Protein AF-A0A327XFD3-F1 (afdb_monomer)

Structure (mmCIF, N/CA/C/O backbone):
data_AF-A0A327XFD3-F1
#
_entry.id   AF-A0A327XFD3-F1
#
loop_
_atom_site.group_PDB
_atom_site.id
_atom_site.type_symbol
_atom_site.label_atom_id
_atom_site.label_alt_id
_atom_site.label_comp_id
_atom_site.label_asym_id
_atom_site.label_entity_id
_atom_site.label_seq_id
_atom_site.pdbx_PDB_ins_code
_atom_site.Cartn_x
_atom_site.Cartn_y
_atom_site.Cartn_z
_atom_site.occupancy
_atom_site.B_iso_or_equiv
_atom_site.auth_seq_id
_atom_site.auth_comp_id
_atom_site.auth_asym_id
_atom_site.auth_atom_id
_atom_site.pdbx_PDB_model_num
ATOM 1 N N . MET A 1 1 ? -17.267 6.103 41.270 1.00 58.00 1 MET A N 1
ATOM 2 C CA . MET A 1 1 ? -17.844 6.085 39.911 1.00 58.00 1 MET A CA 1
ATOM 3 C C . MET A 1 1 ? -17.165 5.000 39.094 1.00 58.00 1 MET A C 1
ATOM 5 O O . MET A 1 1 ? -15.950 5.070 38.900 1.00 58.00 1 MET A O 1
ATOM 9 N N . ASN A 1 2 ? -17.915 3.975 38.693 1.00 80.81 2 ASN A N 1
ATOM 10 C CA . ASN A 1 2 ? -17.387 2.849 37.923 1.00 80.81 2 ASN A CA 1
ATOM 11 C C . ASN A 1 2 ? -17.129 3.255 36.451 1.00 80.81 2 ASN A C 1
ATOM 13 O O . ASN A 1 2 ? -17.547 4.322 35.995 1.00 80.81 2 ASN A O 1
ATOM 17 N N . ARG A 1 3 ? -16.395 2.426 35.699 1.00 74.75 3 ARG A N 1
ATOM 18 C CA . ARG A 1 3 ? -16.046 2.702 34.291 1.00 74.75 3 ARG A CA 1
ATOM 19 C C . ARG A 1 3 ? -17.286 2.897 33.408 1.00 74.75 3 ARG A C 1
ATOM 21 O O . ARG A 1 3 ? -17.278 3.754 32.532 1.00 74.75 3 ARG A O 1
ATOM 28 N N . THR A 1 4 ? -18.336 2.134 33.661 1.00 76.38 4 THR A N 1
ATOM 29 C CA . THR A 1 4 ? -19.602 2.145 32.922 1.00 76.38 4 THR A CA 1
ATOM 30 C C . THR A 1 4 ? -20.400 3.430 33.167 1.00 76.38 4 THR A C 1
ATOM 32 O O . THR A 1 4 ? -20.956 3.998 32.236 1.00 76.38 4 THR A O 1
ATOM 35 N N . GLU A 1 5 ? -20.392 3.951 34.393 1.00 73.38 5 GLU A N 1
ATOM 36 C CA . GLU A 1 5 ? -21.004 5.236 34.759 1.00 73.38 5 GLU A CA 1
ATOM 37 C C . GLU A 1 5 ? -20.264 6.409 34.113 1.00 73.38 5 GLU A C 1
ATOM 39 O O . GLU A 1 5 ? -20.895 7.320 33.587 1.00 73.38 5 GLU A O 1
ATOM 44 N N . LYS A 1 6 ? -18.924 6.362 34.077 1.00 77.69 6 LYS A N 1
ATOM 45 C CA . LYS A 1 6 ? -18.110 7.351 33.347 1.00 77.69 6 LYS A CA 1
ATOM 46 C C . LYS A 1 6 ? -18.434 7.367 31.856 1.00 77.69 6 LYS A C 1
ATOM 48 O O . LYS A 1 6 ? -18.481 8.442 31.270 1.00 77.69 6 LYS A O 1
ATOM 53 N N . LEU A 1 7 ? -18.650 6.195 31.259 1.00 75.31 7 LEU A N 1
ATOM 54 C CA . LEU A 1 7 ? -19.003 6.069 29.845 1.00 75.31 7 LEU A CA 1
ATOM 55 C C . LEU A 1 7 ? -20.407 6.605 29.559 1.00 75.31 7 LEU A C 1
ATOM 57 O O . LEU A 1 7 ? -20.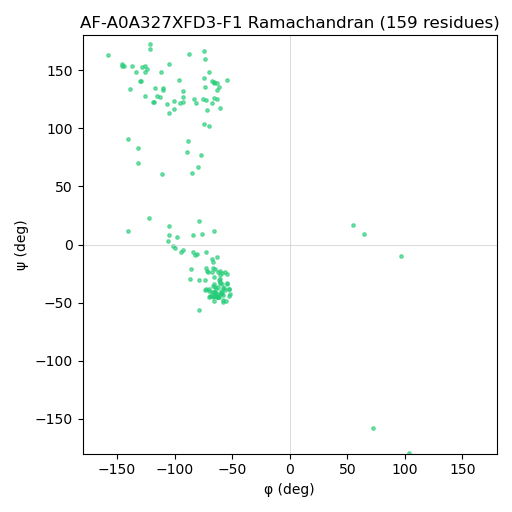535 7.410 28.647 1.00 75.31 7 LEU A O 1
ATOM 61 N N . LYS A 1 8 ? -21.404 6.278 30.390 1.00 75.31 8 LYS A N 1
ATOM 62 C CA . LYS A 1 8 ? -22.764 6.830 30.265 1.00 75.31 8 LYS A CA 1
ATOM 63 C C . LYS A 1 8 ? -22.806 8.352 30.380 1.00 75.31 8 LYS A C 1
ATOM 65 O O . LYS A 1 8 ? -23.496 9.005 29.612 1.00 75.31 8 LYS A O 1
ATOM 70 N N . VAL A 1 9 ? -22.054 8.934 31.316 1.00 77.12 9 VAL A N 1
ATOM 71 C CA . VAL A 1 9 ? -21.969 10.399 31.447 1.00 77.12 9 VAL A CA 1
ATOM 72 C C . VAL A 1 9 ? -21.340 11.023 30.198 1.00 77.12 9 VAL A C 1
ATOM 74 O O . VAL A 1 9 ? -21.784 12.075 29.754 1.00 77.12 9 VAL A O 1
ATOM 77 N N . LEU A 1 10 ? -20.338 10.371 29.604 1.00 70.75 10 LEU A N 1
ATOM 78 C CA . LEU A 1 10 ? -19.703 10.833 28.369 1.00 70.75 10 LEU A CA 1
ATOM 79 C C . LEU A 1 10 ? -20.625 10.701 27.148 1.00 70.75 10 LEU A C 1
ATOM 81 O O . LEU A 1 10 ? -20.642 11.597 26.313 1.00 70.75 10 LEU A O 1
ATOM 85 N N . GLU A 1 11 ? -21.383 9.608 27.056 1.00 72.00 11 GLU A N 1
ATOM 86 C CA . GLU A 1 11 ? -22.384 9.376 26.008 1.00 72.00 11 GLU A CA 1
ATOM 87 C C . GLU A 1 11 ? -23.504 10.419 26.087 1.00 72.00 11 GLU A C 1
ATOM 89 O O . GLU A 1 11 ? -23.801 11.051 25.079 1.00 72.00 11 GLU A O 1
ATOM 94 N N . ASN A 1 12 ? -24.016 10.706 27.288 1.00 70.81 12 ASN A N 1
ATOM 95 C CA . ASN A 1 12 ? -25.022 11.750 27.509 1.00 70.81 12 ASN A CA 1
ATOM 96 C C . ASN A 1 12 ? -24.485 13.167 27.221 1.00 70.81 12 ASN A C 1
ATOM 98 O O . ASN A 1 12 ? -25.218 14.025 26.744 1.00 70.81 12 ASN A O 1
ATOM 102 N N . LEU A 1 13 ? -23.201 13.442 27.492 1.00 70.88 13 LEU A N 1
ATOM 103 C CA . LEU A 1 13 ? -22.565 14.733 27.169 1.00 70.88 13 LEU A CA 1
ATOM 104 C C . LEU A 1 13 ? -22.326 14.931 25.663 1.00 70.88 13 LEU A C 1
ATOM 106 O O . LEU A 1 13 ? -22.160 16.062 25.206 1.00 70.88 13 LEU A O 1
ATOM 110 N N . LEU A 1 14 ? -22.257 13.839 24.904 1.00 66.75 14 LEU A N 1
ATOM 111 C CA . LEU A 1 14 ? -22.051 13.838 23.455 1.00 66.75 14 LEU A CA 1
ATOM 112 C C . LEU A 1 14 ? -23.354 13.608 22.677 1.00 66.75 14 LEU A C 1
ATOM 114 O O . LEU A 1 14 ? -23.343 13.637 21.445 1.00 66.75 14 LEU A O 1
ATOM 118 N N . GLU A 1 15 ? -24.468 13.419 23.379 1.00 61.59 15 GLU A N 1
ATOM 119 C CA . GLU A 1 15 ? -25.803 13.263 22.817 1.00 61.59 15 GLU A CA 1
ATOM 120 C C . GLU A 1 15 ? -26.175 14.540 22.033 1.00 61.59 15 GLU A C 1
ATOM 122 O O . GLU A 1 15 ? -26.167 15.648 22.566 1.00 61.59 15 GLU A O 1
ATOM 127 N N . GLY A 1 16 ? -26.398 14.405 20.719 1.00 66.44 16 GLY A N 1
ATOM 128 C CA . GLY A 1 16 ? -26.588 15.531 19.789 1.00 66.44 16 GLY A CA 1
ATOM 129 C C . GLY A 1 16 ? -25.335 15.971 19.011 1.00 66.44 16 GLY A C 1
ATOM 130 O O . GLY A 1 16 ? -25.464 16.707 18.037 1.00 66.44 16 GLY A O 1
ATOM 131 N N . ASN A 1 17 ? -24.139 15.474 19.358 1.00 72.06 17 ASN A N 1
ATOM 132 C CA . ASN A 1 17 ? -22.875 15.690 18.632 1.00 72.06 17 ASN A CA 1
ATOM 133 C C . ASN A 1 17 ? -22.382 14.389 17.966 1.00 72.06 17 ASN A C 1
ATOM 135 O O . ASN A 1 17 ? -21.293 13.884 18.256 1.00 72.06 17 ASN A O 1
ATOM 139 N N . ASN A 1 18 ? -23.195 13.848 17.054 1.00 75.12 18 ASN A N 1
ATOM 140 C CA . ASN A 1 18 ? -22.970 12.547 16.407 1.00 75.12 18 ASN A CA 1
ATOM 141 C C . ASN A 1 18 ? -21.597 12.411 15.721 1.00 75.12 18 ASN A C 1
ATOM 143 O O . ASN A 1 18 ? -21.021 11.325 15.735 1.00 75.12 18 ASN A O 1
ATOM 147 N N . GLU A 1 19 ? -21.044 13.491 15.162 1.00 77.19 19 GLU A N 1
ATOM 148 C CA . GLU A 1 19 ? -19.712 13.480 14.537 1.00 77.19 19 GLU A CA 1
ATOM 149 C C . GLU A 1 19 ? -18.601 13.223 15.561 1.00 77.19 19 GLU A C 1
ATOM 151 O O . GLU A 1 19 ? -17.805 12.305 15.381 1.00 77.19 19 GLU A O 1
ATOM 156 N N . LYS A 1 20 ? -18.607 13.937 16.693 1.00 78.94 20 LYS A N 1
ATOM 157 C CA . LYS A 1 20 ? -17.613 13.754 17.767 1.00 78.94 20 LYS A CA 1
ATOM 158 C C . LYS A 1 20 ? -17.710 12.378 18.413 1.00 78.94 20 LYS A C 1
ATOM 160 O O . LYS A 1 20 ? -16.695 11.788 18.781 1.00 78.94 20 LYS A O 1
ATOM 165 N N . LEU A 1 21 ? -18.929 11.856 18.556 1.00 79.38 21 LEU A N 1
ATOM 166 C CA . LEU A 1 21 ? -19.136 10.501 19.060 1.00 79.38 21 LEU A CA 1
ATOM 167 C C . LEU A 1 21 ? -18.556 9.472 18.075 1.00 79.38 21 LEU A C 1
ATOM 169 O O . LEU A 1 21 ? -17.832 8.566 18.488 1.00 79.38 21 LEU A O 1
ATOM 173 N N . ARG A 1 22 ? -18.800 9.650 16.769 1.00 79.88 22 ARG A N 1
ATOM 174 C CA . ARG A 1 22 ? -18.255 8.796 15.704 1.00 79.88 22 ARG A CA 1
ATOM 175 C C . ARG A 1 22 ? -16.728 8.847 15.643 1.00 79.88 22 ARG A C 1
ATOM 177 O O . ARG A 1 22 ? -16.107 7.790 15.573 1.00 79.88 22 ARG A O 1
ATOM 184 N N . GLU A 1 23 ? -16.127 10.031 15.723 1.00 82.94 23 GLU A N 1
ATOM 185 C CA . GLU A 1 23 ? -14.669 10.207 15.798 1.00 82.94 23 GLU A CA 1
ATOM 186 C C . GLU A 1 23 ? -14.084 9.470 17.004 1.00 82.94 23 GLU A C 1
ATOM 188 O O . GLU A 1 23 ? -13.140 8.695 16.876 1.00 82.94 23 GLU A O 1
ATOM 193 N N . LEU A 1 24 ? -14.689 9.633 18.181 1.00 83.50 24 LEU A N 1
ATOM 194 C CA . LEU A 1 24 ? -14.218 8.994 19.404 1.00 83.50 24 LEU A CA 1
ATOM 195 C C . LEU A 1 24 ? -14.360 7.462 19.362 1.00 83.50 24 LEU A C 1
ATOM 197 O O . LEU A 1 24 ? -13.497 6.748 19.881 1.00 83.50 24 LEU A O 1
ATOM 201 N N . HIS A 1 25 ? -15.420 6.942 18.738 1.00 84.38 25 HIS A N 1
ATOM 202 C CA . HIS A 1 25 ? -15.562 5.509 18.471 1.00 84.38 25 HIS A CA 1
ATOM 203 C C . HIS A 1 25 ? -14.508 5.001 17.482 1.00 84.38 25 HIS A C 1
ATOM 205 O O . HIS A 1 25 ? -13.891 3.970 17.753 1.00 84.38 25 HIS A O 1
ATOM 211 N N . CYS A 1 26 ? -14.260 5.740 16.399 1.00 85.06 26 CYS A N 1
ATOM 212 C CA . CYS A 1 26 ? -13.228 5.434 15.412 1.00 85.06 26 CYS A CA 1
ATOM 213 C C . CYS A 1 26 ? -11.839 5.359 16.069 1.00 85.06 26 CYS A C 1
ATOM 215 O O . CYS A 1 26 ? -11.151 4.347 15.967 1.00 85.06 26 CYS A O 1
ATOM 217 N N . GLU A 1 27 ? -11.473 6.359 16.872 1.00 86.50 27 GLU A N 1
ATOM 218 C CA . GLU A 1 27 ? -10.198 6.395 17.598 1.00 86.50 27 GLU A CA 1
ATOM 219 C C . GLU A 1 27 ? -10.048 5.251 18.609 1.00 86.50 27 GLU A C 1
ATOM 221 O O . GLU A 1 27 ? -8.963 4.695 18.795 1.00 86.50 27 GLU A O 1
ATOM 226 N N . ARG A 1 28 ? -11.140 4.853 19.273 1.00 85.88 28 ARG A N 1
ATOM 227 C CA . ARG A 1 28 ? -11.130 3.673 20.151 1.00 85.88 28 ARG A CA 1
ATOM 228 C C . ARG A 1 28 ? -10.911 2.384 19.366 1.00 85.88 28 ARG A C 1
ATOM 230 O O . ARG A 1 28 ? -10.177 1.524 19.846 1.00 85.88 28 ARG A O 1
ATOM 237 N N . GLN A 1 29 ? -11.530 2.251 18.196 1.00 85.75 29 GLN A N 1
ATOM 238 C CA . GLN A 1 29 ? -11.352 1.090 17.326 1.00 85.75 29 GLN A CA 1
ATOM 239 C C . GLN A 1 29 ? -9.926 1.027 16.776 1.00 85.75 29 GLN A C 1
ATOM 241 O O . GLN A 1 29 ? -9.299 -0.021 16.903 1.00 85.75 29 GLN A O 1
ATOM 246 N N . LYS A 1 30 ? -9.367 2.148 16.298 1.00 89.81 30 LYS A N 1
ATOM 247 C CA . LYS A 1 30 ? -7.962 2.250 15.868 1.00 89.81 30 LYS A CA 1
ATOM 248 C C . LYS A 1 30 ? -6.990 1.771 16.948 1.00 89.81 30 LYS A C 1
ATOM 250 O O . LYS A 1 30 ? -6.101 0.980 16.662 1.00 89.81 30 LYS A O 1
ATOM 255 N N . LYS A 1 31 ? -7.197 2.167 18.211 1.00 87.62 31 LYS A N 1
ATOM 256 C CA . LYS A 1 31 ? -6.365 1.728 19.353 1.00 87.62 31 LYS A CA 1
ATOM 257 C C . LYS A 1 31 ? -6.442 0.231 19.658 1.00 87.62 31 LYS A C 1
ATOM 259 O O . LYS A 1 31 ? -5.559 -0.282 20.339 1.00 87.62 31 LYS A O 1
ATOM 264 N N . ALA A 1 32 ? -7.499 -0.445 19.219 1.00 89.38 32 ALA A N 1
ATOM 265 C CA . ALA A 1 32 ? -7.677 -1.881 19.398 1.00 89.38 32 ALA A CA 1
ATOM 266 C C . ALA A 1 32 ? -7.177 -2.700 18.195 1.00 89.38 32 ALA A C 1
ATOM 268 O O . ALA A 1 32 ? -7.175 -3.929 18.273 1.00 89.38 32 ALA A O 1
ATOM 269 N N . MET A 1 33 ? -6.770 -2.048 17.097 1.00 92.50 33 MET A N 1
ATOM 270 C CA . MET A 1 33 ? -6.268 -2.737 15.909 1.00 92.50 33 MET A CA 1
ATOM 271 C C . MET A 1 33 ? -4.926 -3.422 16.194 1.00 92.50 33 MET A C 1
ATOM 273 O O . MET A 1 33 ? -4.074 -2.852 16.882 1.00 92.50 33 MET A O 1
ATOM 277 N N . PRO A 1 34 ? -4.699 -4.630 15.652 1.00 93.94 34 PRO A N 1
ATOM 278 C CA . PRO A 1 34 ? -3.432 -5.337 15.814 1.00 93.94 34 PRO A CA 1
ATOM 279 C C . PRO A 1 34 ? -2.259 -4.657 15.093 1.00 93.94 34 PRO A C 1
ATOM 281 O O . PRO A 1 34 ? -1.114 -4.871 15.491 1.00 93.94 34 PRO A O 1
ATOM 284 N N . TYR A 1 35 ? -2.522 -3.850 14.058 1.00 95.38 35 TYR A N 1
ATOM 285 C CA . TYR A 1 35 ? -1.498 -3.172 13.258 1.00 95.38 35 TYR A CA 1
ATOM 286 C C . TYR A 1 35 ? -1.752 -1.663 13.196 1.00 95.38 35 TYR A C 1
ATOM 288 O O . TYR A 1 35 ? -2.898 -1.213 13.192 1.00 95.38 35 TYR A O 1
ATOM 296 N N . LEU A 1 36 ? -0.684 -0.872 13.109 1.00 94.38 36 LEU A N 1
ATOM 297 C CA . LEU A 1 36 ? -0.781 0.554 12.799 1.00 94.38 36 LEU A CA 1
ATOM 298 C C . LEU A 1 36 ? -0.983 0.757 11.301 1.00 94.38 36 LEU A C 1
ATOM 300 O O . LEU A 1 36 ? -1.967 1.362 10.894 1.00 94.38 36 LEU A O 1
ATOM 304 N N . GLU A 1 37 ? -0.058 0.221 10.506 1.00 94.62 37 GLU A N 1
ATOM 305 C CA . GLU A 1 37 ? 0.073 0.490 9.074 1.00 94.62 37 GLU A CA 1
ATOM 306 C C . GLU A 1 37 ? 0.561 -0.770 8.356 1.00 94.62 37 GLU A C 1
ATOM 308 O O . GLU A 1 37 ? 1.261 -1.607 8.944 1.00 94.62 37 GLU A O 1
ATOM 313 N N . VAL A 1 38 ? 0.221 -0.890 7.073 1.00 96.25 38 VAL A N 1
ATOM 314 C CA . VAL A 1 38 ? 0.675 -1.986 6.216 1.00 96.25 38 VAL A CA 1
ATOM 315 C C . VAL A 1 38 ? 1.039 -1.446 4.835 1.00 96.25 38 VAL A C 1
ATOM 317 O O . VAL A 1 38 ? 0.275 -0.681 4.250 1.00 96.25 38 VAL A O 1
ATOM 320 N N . TYR A 1 39 ? 2.189 -1.871 4.315 1.00 95.00 39 TYR A N 1
ATOM 321 C CA . TYR A 1 39 ? 2.737 -1.437 3.029 1.00 95.00 39 TYR A CA 1
ATOM 322 C C . TYR A 1 39 ? 3.113 -2.645 2.170 1.00 95.00 39 TYR A C 1
ATOM 324 O O . TYR A 1 39 ? 3.647 -3.631 2.682 1.00 95.00 39 TYR A O 1
ATOM 332 N N . GLY A 1 40 ? 2.861 -2.564 0.864 1.00 95.88 40 GLY A N 1
ATOM 333 C CA . GLY A 1 40 ? 3.337 -3.547 -0.109 1.00 95.88 40 GLY A CA 1
ATOM 334 C C . GLY A 1 40 ? 4.631 -3.093 -0.773 1.00 95.88 40 GLY A C 1
ATOM 335 O O . GLY A 1 40 ? 4.773 -1.919 -1.099 1.00 95.88 40 GLY A O 1
ATOM 336 N N . PHE A 1 41 ? 5.557 -4.016 -1.010 1.00 94.56 41 PHE A N 1
ATOM 337 C CA . PHE A 1 41 ? 6.777 -3.772 -1.777 1.00 94.56 41 PHE A CA 1
ATOM 338 C C . PHE A 1 41 ? 6.697 -4.502 -3.109 1.00 94.56 41 PHE A C 1
ATOM 340 O O . PHE A 1 41 ? 6.354 -5.683 -3.159 1.00 94.56 41 PHE A O 1
ATOM 347 N N . VAL A 1 42 ? 7.026 -3.790 -4.180 1.00 93.25 42 VAL A N 1
ATOM 348 C CA . VAL A 1 42 ? 7.034 -4.291 -5.550 1.00 93.25 42 VAL A CA 1
ATOM 349 C C . VAL A 1 42 ? 8.403 -4.028 -6.151 1.00 93.25 42 VAL A C 1
ATOM 351 O O . VAL A 1 42 ? 8.889 -2.896 -6.169 1.00 93.25 42 VAL A O 1
ATOM 354 N N . ASN A 1 43 ? 9.010 -5.064 -6.705 1.00 88.94 43 ASN A N 1
ATOM 355 C CA . ASN A 1 43 ? 10.228 -4.951 -7.465 1.00 88.94 43 ASN A CA 1
ATOM 356 C C . ASN A 1 43 ? 9.911 -4.293 -8.800 1.00 88.94 43 ASN A C 1
ATOM 358 O O . ASN A 1 43 ? 9.208 -4.846 -9.648 1.00 88.94 43 ASN A O 1
ATOM 362 N N . ILE A 1 44 ? 10.473 -3.108 -8.999 1.00 84.19 44 ILE A N 1
ATOM 363 C CA . ILE A 1 44 ? 10.327 -2.313 -10.216 1.00 84.19 44 ILE A CA 1
ATOM 364 C C . ILE A 1 44 ? 10.676 -3.121 -11.468 1.00 84.19 44 ILE A C 1
ATOM 366 O O . ILE A 1 44 ? 9.998 -3.002 -12.487 1.00 84.19 44 ILE A O 1
ATOM 370 N N . ARG A 1 45 ? 11.701 -3.978 -11.394 1.00 79.69 45 ARG A N 1
ATOM 371 C CA . ARG A 1 45 ? 12.179 -4.766 -12.539 1.00 79.69 45 ARG A CA 1
ATOM 372 C C . ARG A 1 45 ? 11.231 -5.900 -12.922 1.00 79.69 45 ARG A C 1
ATOM 374 O O . ARG A 1 45 ? 11.314 -6.401 -14.037 1.00 79.69 45 ARG A O 1
ATOM 381 N N . GLN A 1 46 ? 10.362 -6.317 -12.004 1.00 82.25 46 GLN A N 1
ATOM 382 C CA . GLN A 1 46 ? 9.428 -7.431 -12.180 1.00 82.25 46 GLN A CA 1
ATOM 383 C C . GLN A 1 46 ? 7.974 -6.983 -11.981 1.00 82.25 46 GLN A C 1
ATOM 385 O O . GLN A 1 46 ? 7.104 -7.796 -11.670 1.00 82.25 46 GLN A O 1
ATOM 390 N N . CYS A 1 47 ? 7.695 -5.684 -12.145 1.00 84.62 47 CYS A N 1
ATOM 391 C CA . CYS A 1 47 ? 6.375 -5.149 -11.850 1.00 84.62 47 CYS A CA 1
ATOM 392 C C . CYS A 1 47 ? 5.318 -5.722 -12.810 1.00 84.62 47 CYS A C 1
ATOM 394 O O . CYS A 1 47 ? 5.546 -5.876 -14.014 1.00 84.62 47 CYS A O 1
ATOM 396 N N . SER A 1 48 ? 4.141 -6.038 -12.267 1.00 91.06 48 SER A N 1
ATOM 397 C CA . SER A 1 48 ? 3.020 -6.509 -13.078 1.00 91.06 48 SER A CA 1
ATOM 398 C C . SER A 1 48 ? 2.570 -5.421 -14.064 1.00 91.06 48 SER A C 1
ATOM 400 O O . SER A 1 48 ? 2.409 -4.270 -13.646 1.00 91.06 48 SER A O 1
ATOM 402 N N . PRO A 1 49 ? 2.249 -5.767 -15.328 1.00 91.75 49 PRO A N 1
ATOM 403 C CA . PRO A 1 49 ? 1.692 -4.824 -16.298 1.00 91.75 49 PRO A CA 1
ATOM 404 C C . PRO A 1 49 ? 0.431 -4.103 -15.808 1.00 91.75 49 PRO A C 1
ATOM 406 O O . PRO A 1 49 ? 0.150 -2.990 -16.244 1.00 91.75 49 PRO A O 1
ATOM 409 N N . LEU A 1 50 ? -0.314 -4.713 -14.879 1.00 93.25 50 LEU A N 1
ATOM 410 C CA . LEU A 1 50 ? -1.500 -4.106 -14.275 1.00 93.25 50 LEU A CA 1
ATOM 411 C C . LEU A 1 50 ? -1.169 -2.815 -13.514 1.00 93.25 50 LEU A C 1
ATOM 413 O O . LEU A 1 50 ? -1.993 -1.910 -13.476 1.00 93.25 50 LEU A O 1
ATOM 417 N N . LEU A 1 51 ? 0.034 -2.698 -12.945 1.00 93.81 51 LEU A N 1
ATOM 418 C CA . LEU A 1 51 ? 0.436 -1.536 -12.152 1.00 93.81 51 LEU A CA 1
ATOM 419 C C . LEU A 1 51 ? 0.970 -0.368 -12.996 1.00 93.81 51 LEU A C 1
ATOM 421 O O . LEU A 1 51 ? 1.206 0.705 -12.451 1.00 93.81 51 LEU A O 1
ATOM 425 N N . LEU A 1 52 ? 1.150 -0.533 -14.311 1.00 92.38 52 LEU A N 1
ATOM 426 C CA . LEU A 1 52 ? 1.797 0.473 -15.169 1.00 92.38 52 LEU A CA 1
ATOM 427 C C . LEU A 1 52 ? 1.071 1.824 -15.207 1.00 92.38 52 LEU A C 1
ATOM 429 O O . LEU A 1 52 ? 1.708 2.859 -15.424 1.00 92.38 52 LEU A O 1
ATOM 433 N N . ASP A 1 53 ? -0.238 1.812 -14.970 1.00 92.44 53 ASP A N 1
ATOM 434 C CA . ASP A 1 53 ? -1.094 2.999 -15.027 1.00 92.44 53 ASP A CA 1
ATOM 435 C C . ASP A 1 53 ? -1.380 3.579 -13.637 1.00 92.44 53 ASP A C 1
ATOM 437 O O . ASP A 1 53 ? -2.008 4.632 -13.527 1.00 92.44 53 ASP A O 1
ATOM 441 N N . VAL A 1 54 ? -0.883 2.930 -12.577 1.00 93.00 54 VAL A N 1
ATOM 442 C CA . VAL A 1 54 ? -0.950 3.461 -11.215 1.00 93.00 54 VAL A CA 1
ATOM 443 C C . VAL A 1 54 ? -0.137 4.748 -11.152 1.00 93.00 54 VAL A C 1
ATOM 445 O O . VAL A 1 54 ? 0.994 4.820 -11.643 1.00 93.00 54 VAL A O 1
ATOM 448 N N . LEU A 1 55 ? -0.730 5.780 -10.555 1.00 92.12 55 LEU A N 1
ATOM 449 C CA . LEU A 1 55 ? -0.044 7.037 -10.310 1.00 92.12 55 LEU A CA 1
ATOM 450 C C . LEU A 1 55 ? 0.969 6.844 -9.187 1.00 92.12 55 LEU A C 1
ATOM 452 O O . LEU A 1 55 ? 0.629 6.430 -8.080 1.00 92.12 55 LEU A O 1
ATOM 456 N N . VAL A 1 56 ? 2.218 7.177 -9.486 1.00 91.94 56 VAL A N 1
ATOM 457 C CA . VAL A 1 56 ? 3.330 7.089 -8.551 1.00 91.94 56 VAL A CA 1
ATOM 458 C C . VAL A 1 56 ? 4.019 8.435 -8.423 1.00 91.94 56 VAL A C 1
ATOM 460 O O . VAL A 1 56 ? 4.050 9.249 -9.351 1.00 91.94 56 VAL A O 1
ATOM 463 N N . MET A 1 57 ? 4.600 8.656 -7.255 1.00 89.94 57 MET A N 1
ATOM 464 C CA . MET A 1 57 ? 5.502 9.757 -6.986 1.00 89.94 57 MET A CA 1
ATOM 465 C C . MET A 1 57 ? 6.931 9.201 -6.937 1.00 89.94 57 MET A C 1
ATOM 467 O O . MET A 1 57 ? 7.247 8.436 -6.021 1.00 89.94 57 MET A O 1
ATOM 471 N N . PRO A 1 58 ? 7.804 9.557 -7.897 1.00 86.75 58 PRO A N 1
ATOM 472 C CA . PRO A 1 58 ? 9.211 9.174 -7.846 1.00 86.75 58 PRO A CA 1
ATOM 473 C C . PRO A 1 58 ? 9.868 9.762 -6.595 1.00 86.75 58 PRO A C 1
ATOM 475 O O . PRO A 1 58 ? 9.698 10.950 -6.309 1.00 86.75 58 PRO A O 1
ATOM 478 N N . THR A 1 59 ? 10.666 8.977 -5.875 1.00 79.94 59 THR A N 1
ATOM 479 C CA . THR A 1 59 ? 11.298 9.424 -4.621 1.00 79.94 59 THR A CA 1
ATOM 480 C C . THR A 1 59 ? 12.213 10.632 -4.836 1.00 79.94 59 THR A C 1
ATOM 482 O O . THR A 1 59 ? 12.248 11.538 -4.005 1.00 79.94 59 THR A O 1
ATOM 485 N N . ALA A 1 60 ? 12.870 10.726 -5.998 1.00 72.06 60 ALA A N 1
ATOM 486 C CA . ALA A 1 60 ? 13.641 11.908 -6.393 1.00 72.06 60 ALA A CA 1
ATOM 487 C C . ALA A 1 60 ? 12.799 13.203 -6.377 1.00 72.06 60 ALA A C 1
ATOM 489 O O . ALA A 1 60 ? 13.256 14.237 -5.903 1.00 72.06 60 ALA A O 1
ATOM 490 N N . SER A 1 61 ? 11.529 13.147 -6.801 1.00 65.44 61 SER A N 1
ATOM 491 C CA . SER A 1 61 ? 10.623 14.309 -6.782 1.00 65.44 61 SER A CA 1
ATOM 492 C C . SER A 1 61 ? 10.196 14.725 -5.367 1.00 65.44 61 SER A C 1
ATOM 494 O O . SER A 1 61 ? 9.856 15.889 -5.148 1.00 65.44 61 SER A O 1
ATOM 496 N N . ILE A 1 62 ? 10.243 13.803 -4.399 1.00 63.66 62 ILE A N 1
ATOM 497 C CA . ILE A 1 62 ? 10.021 14.095 -2.972 1.00 63.66 62 ILE A CA 1
ATOM 498 C C . ILE A 1 62 ? 11.199 14.906 -2.417 1.00 63.66 62 ILE A C 1
ATOM 500 O O . ILE A 1 62 ? 10.998 15.906 -1.718 1.00 63.66 62 ILE A O 1
ATOM 504 N N . ILE A 1 63 ? 12.419 14.480 -2.762 1.00 63.41 63 ILE A N 1
ATOM 505 C CA . ILE A 1 63 ? 13.680 15.075 -2.305 1.00 63.41 63 ILE A CA 1
ATOM 506 C C . ILE A 1 63 ? 13.861 16.476 -2.901 1.00 63.41 63 ILE A C 1
ATOM 508 O O . ILE A 1 63 ? 14.131 17.417 -2.159 1.00 63.41 63 ILE A O 1
ATOM 512 N N . ASP A 1 64 ? 13.583 16.648 -4.196 1.00 60.88 64 ASP A N 1
ATOM 513 C CA . ASP A 1 64 ? 13.751 17.922 -4.916 1.00 60.88 64 ASP A CA 1
ATOM 514 C C . ASP A 1 64 ? 12.651 18.963 -4.624 1.00 60.88 64 ASP A C 1
ATOM 516 O O . ASP A 1 64 ? 12.551 19.990 -5.295 1.00 60.88 64 ASP A O 1
ATOM 520 N N . HIS A 1 65 ? 11.777 18.706 -3.644 1.00 55.62 65 HIS A N 1
ATOM 521 C CA . HIS A 1 65 ? 10.642 19.565 -3.275 1.00 55.62 65 HIS A CA 1
ATOM 522 C C . HIS A 1 65 ? 9.676 19.905 -4.425 1.00 55.62 65 HIS A C 1
ATOM 524 O O . HIS A 1 65 ? 8.809 20.773 -4.279 1.00 55.62 65 HIS A O 1
ATOM 530 N N . ASN A 1 66 ? 9.722 19.156 -5.528 1.00 63.72 66 ASN A N 1
ATOM 531 C CA . ASN A 1 66 ? 8.787 19.275 -6.640 1.00 63.72 66 ASN A CA 1
ATOM 532 C C . ASN A 1 66 ? 7.523 18.441 -6.337 1.00 63.72 66 ASN A C 1
ATOM 534 O O . ASN A 1 66 ? 7.194 17.453 -6.993 1.00 63.72 66 ASN A O 1
ATOM 538 N N . ARG A 1 67 ? 6.846 18.833 -5.248 1.00 53.50 67 ARG A N 1
ATOM 539 C CA . ARG A 1 67 ? 5.925 18.039 -4.404 1.00 53.50 67 ARG A CA 1
ATOM 540 C C . ARG A 1 67 ? 4.616 17.549 -5.048 1.00 53.50 67 ARG A C 1
ATOM 542 O O . ARG A 1 67 ? 3.717 17.138 -4.321 1.00 53.50 67 ARG A O 1
ATOM 549 N N . LYS A 1 68 ? 4.435 17.633 -6.367 1.00 59.78 68 LYS A N 1
ATOM 550 C CA . LYS A 1 68 ? 3.126 17.359 -7.001 1.00 59.78 68 LYS A CA 1
ATOM 551 C C . LYS A 1 68 ? 3.181 16.595 -8.320 1.00 59.78 68 LYS A C 1
ATOM 553 O O . LYS A 1 68 ? 2.170 16.516 -9.011 1.00 59.78 68 LYS A O 1
ATOM 558 N N . VAL A 1 69 ? 4.328 16.031 -8.685 1.00 72.69 69 VAL A N 1
ATOM 559 C CA . VAL A 1 69 ? 4.444 15.292 -9.947 1.00 72.69 69 VAL A CA 1
ATOM 560 C C . VAL A 1 69 ? 4.083 13.829 -9.707 1.00 72.69 69 VAL A C 1
ATOM 562 O O . VAL A 1 69 ? 4.951 12.974 -9.562 1.00 72.69 69 VAL A O 1
ATOM 565 N N . TYR A 1 70 ? 2.779 13.561 -9.646 1.00 85.56 70 TYR A N 1
ATOM 566 C CA . TYR A 1 70 ? 2.265 12.211 -9.844 1.00 85.56 70 TYR A CA 1
ATOM 567 C C . TYR A 1 70 ? 2.328 11.899 -11.332 1.00 85.56 70 TYR A C 1
ATOM 569 O O . TYR A 1 70 ? 1.805 12.653 -12.155 1.00 85.56 70 TYR A O 1
ATOM 577 N N . ILE A 1 71 ? 2.987 10.803 -11.675 1.00 89.75 71 ILE A N 1
ATOM 578 C CA . ILE A 1 71 ? 3.076 10.309 -13.047 1.00 89.75 71 ILE A CA 1
ATOM 579 C C . ILE A 1 71 ? 2.664 8.842 -13.076 1.00 89.75 71 ILE A C 1
ATOM 581 O O . ILE A 1 71 ? 2.836 8.149 -12.075 1.00 89.75 71 ILE A O 1
ATOM 585 N N . PRO A 1 72 ? 2.137 8.341 -14.201 1.00 92.62 72 PRO A N 1
ATOM 586 C CA . PRO A 1 72 ? 1.947 6.909 -14.379 1.00 92.62 72 PRO A CA 1
ATOM 587 C C . PRO A 1 72 ? 3.259 6.148 -14.152 1.00 92.62 72 PRO A C 1
ATOM 589 O O . PRO A 1 72 ? 4.323 6.606 -14.586 1.00 92.62 72 PRO A O 1
ATOM 592 N N . LEU A 1 73 ? 3.191 4.971 -13.524 1.00 91.75 73 LEU A N 1
ATOM 593 C CA . LEU A 1 73 ? 4.363 4.127 -13.277 1.00 91.75 73 LEU A CA 1
ATOM 594 C C . LEU A 1 73 ? 5.159 3.880 -14.562 1.00 91.75 73 LEU A C 1
ATOM 596 O O . LEU A 1 73 ? 6.375 4.035 -14.549 1.00 91.75 73 LEU A O 1
ATOM 600 N N . ARG A 1 74 ? 4.499 3.615 -15.696 1.00 92.38 74 ARG A N 1
ATOM 601 C CA . ARG A 1 74 ? 5.169 3.464 -17.004 1.00 92.38 74 ARG A CA 1
ATOM 602 C C . ARG A 1 74 ? 6.085 4.631 -17.371 1.00 92.38 74 ARG A C 1
ATOM 604 O O . ARG A 1 74 ? 7.158 4.415 -17.927 1.00 92.38 74 ARG A O 1
ATOM 611 N N . ASP A 1 75 ? 5.686 5.859 -17.058 1.00 90.25 75 ASP A N 1
ATOM 612 C CA . ASP A 1 75 ? 6.483 7.045 -17.364 1.00 90.25 75 ASP A CA 1
ATOM 613 C C . ASP A 1 75 ? 7.612 7.222 -16.348 1.00 90.25 75 ASP A C 1
ATOM 615 O O . ASP A 1 75 ? 8.689 7.698 -16.703 1.00 90.25 75 ASP A O 1
ATOM 619 N N . CYS A 1 76 ? 7.408 6.780 -15.105 1.00 88.50 76 CYS A N 1
ATOM 620 C CA . CYS A 1 76 ? 8.480 6.679 -14.119 1.00 88.50 76 CYS A CA 1
ATOM 621 C C . CYS A 1 76 ? 9.551 5.666 -14.550 1.00 88.50 76 CYS A C 1
ATOM 623 O O . CYS A 1 76 ? 10.737 5.980 -14.500 1.00 88.50 76 CYS A O 1
ATOM 625 N N . LEU A 1 77 ? 9.143 4.488 -15.030 1.00 87.62 77 LEU A N 1
ATOM 626 C CA . LEU A 1 77 ? 10.057 3.450 -15.512 1.00 87.62 77 LEU A CA 1
ATOM 627 C C . LEU A 1 77 ? 10.881 3.941 -16.706 1.00 87.62 77 LEU A C 1
ATOM 629 O O . LEU A 1 77 ? 12.101 3.831 -16.695 1.00 87.62 77 LEU A O 1
ATOM 633 N N . ARG A 1 78 ? 10.242 4.608 -17.677 1.00 87.62 78 ARG A N 1
ATOM 634 C CA . ARG A 1 78 ? 10.951 5.237 -18.807 1.00 87.62 78 ARG A CA 1
ATOM 635 C C . ARG A 1 78 ? 12.005 6.249 -18.361 1.00 87.62 78 ARG A C 1
ATOM 637 O O . ARG A 1 78 ? 13.052 6.356 -18.992 1.00 87.62 78 ARG A O 1
ATOM 644 N N . ARG A 1 79 ? 11.732 7.016 -17.297 1.00 83.75 79 ARG A N 1
ATOM 645 C CA . ARG A 1 79 ? 12.723 7.940 -16.725 1.00 83.75 79 ARG A CA 1
ATOM 646 C C . ARG A 1 79 ? 13.895 7.181 -16.122 1.00 83.75 79 ARG A C 1
ATOM 648 O O . ARG A 1 79 ? 15.019 7.615 -16.318 1.00 83.75 79 ARG A O 1
ATOM 655 N N . PHE A 1 80 ? 13.642 6.075 -15.428 1.00 81.12 80 PHE A N 1
ATOM 656 C CA . PHE A 1 80 ? 14.697 5.231 -14.868 1.00 81.12 80 PHE A CA 1
ATOM 657 C C . PHE A 1 80 ? 15.585 4.619 -15.955 1.00 81.12 80 PHE A C 1
ATOM 659 O O . PHE A 1 80 ? 16.803 4.684 -15.828 1.00 81.12 80 PHE A O 1
ATOM 666 N N . ASP A 1 81 ? 15.004 4.135 -17.053 1.00 80.50 81 ASP A N 1
ATOM 667 C CA . ASP A 1 81 ? 15.763 3.577 -18.182 1.00 80.50 81 ASP A CA 1
ATOM 668 C C . ASP A 1 81 ? 16.621 4.627 -18.911 1.00 80.50 81 ASP A C 1
ATOM 670 O O . ASP A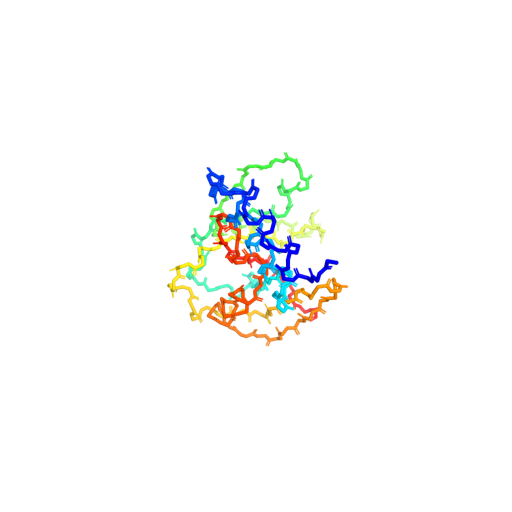 1 81 ? 17.656 4.305 -19.491 1.00 80.50 81 ASP A O 1
ATOM 674 N N . ALA A 1 82 ? 16.202 5.896 -18.890 1.00 80.56 82 ALA A N 1
ATOM 675 C CA . ALA A 1 82 ? 16.922 6.998 -19.529 1.00 80.56 82 ALA A CA 1
ATOM 676 C C . ALA A 1 82 ? 18.105 7.531 -18.698 1.00 80.56 82 ALA A C 1
ATOM 678 O O . ALA A 1 82 ? 18.856 8.384 -19.182 1.00 80.56 82 ALA A O 1
ATOM 679 N N . ILE A 1 83 ? 18.268 7.082 -17.449 1.00 77.62 83 ILE A N 1
ATOM 680 C CA . ILE A 1 83 ? 19.334 7.560 -16.568 1.00 77.62 83 ILE A CA 1
ATOM 681 C C . ILE A 1 83 ? 20.633 6.836 -16.888 1.00 77.62 83 ILE A C 1
ATOM 683 O O . ILE A 1 83 ? 20.758 5.621 -16.775 1.00 77.62 83 ILE A O 1
ATOM 687 N N . ASP A 1 84 ? 21.643 7.629 -17.234 1.00 70.31 84 ASP A N 1
ATOM 688 C CA . ASP A 1 84 ? 23.010 7.154 -17.369 1.00 70.31 84 ASP A CA 1
ATOM 689 C C . ASP A 1 84 ? 23.578 6.812 -15.981 1.00 70.31 84 ASP A C 1
ATOM 691 O O . ASP A 1 84 ? 23.977 7.692 -15.207 1.00 70.31 84 ASP A O 1
ATOM 695 N N . THR A 1 85 ? 23.623 5.517 -15.667 1.00 68.50 85 THR A N 1
ATOM 696 C CA . THR A 1 85 ? 24.149 4.988 -14.402 1.00 68.50 85 THR A CA 1
ATOM 697 C C . THR A 1 85 ? 25.610 5.358 -14.156 1.00 68.50 85 THR A C 1
ATOM 699 O O . THR A 1 85 ? 26.022 5.421 -13.000 1.00 68.50 85 THR A O 1
ATOM 702 N N . PHE A 1 86 ? 26.396 5.644 -15.203 1.00 68.94 86 PHE A N 1
ATOM 703 C CA . PHE A 1 86 ? 27.784 6.087 -15.040 1.00 68.94 86 PHE A CA 1
ATOM 704 C C . PHE A 1 86 ? 27.876 7.527 -14.531 1.00 68.94 86 PHE A C 1
ATOM 706 O O . PHE A 1 86 ? 28.814 7.866 -13.812 1.00 68.94 86 PHE A O 1
ATOM 713 N N . LYS A 1 87 ? 26.901 8.375 -14.876 1.00 70.06 87 LYS A N 1
ATOM 714 C CA . LYS A 1 87 ? 26.844 9.773 -14.421 1.00 70.06 87 LYS A CA 1
ATOM 715 C C . LYS A 1 87 ? 26.140 9.929 -13.078 1.00 70.06 87 LYS A C 1
ATOM 717 O O . LYS A 1 87 ? 26.480 10.838 -12.325 1.00 70.06 87 LYS A O 1
ATOM 722 N N . TYR A 1 88 ? 25.190 9.047 -12.768 1.00 66.25 88 TYR A N 1
ATOM 723 C CA . TYR A 1 88 ? 24.363 9.137 -11.563 1.00 66.25 88 TYR A CA 1
ATOM 724 C C . TYR A 1 88 ? 24.300 7.802 -10.803 1.00 66.25 88 TYR A C 1
ATOM 726 O O . TYR A 1 88 ? 23.244 7.169 -10.742 1.00 66.25 88 TYR A O 1
ATOM 734 N N . PRO A 1 89 ? 25.411 7.372 -10.174 1.00 65.00 89 PRO A N 1
ATOM 735 C CA . PRO A 1 89 ? 25.487 6.078 -9.491 1.00 65.00 89 PRO A CA 1
ATOM 736 C C . PRO A 1 89 ? 24.592 5.976 -8.244 1.00 65.00 89 PRO A C 1
ATOM 738 O O . PRO A 1 89 ? 24.253 4.876 -7.825 1.00 65.00 89 PRO A O 1
ATOM 741 N N . TYR A 1 90 ? 24.186 7.109 -7.661 1.00 66.69 90 TYR A N 1
ATOM 742 C CA . TYR A 1 90 ? 23.350 7.167 -6.453 1.00 66.69 90 TYR A CA 1
ATOM 743 C C . TYR A 1 90 ? 21.893 7.547 -6.737 1.00 66.69 90 TYR A C 1
ATOM 745 O O . TYR A 1 90 ? 21.181 7.968 -5.825 1.00 66.69 90 TYR A O 1
ATOM 753 N N . TYR A 1 91 ? 21.447 7.466 -7.994 1.00 66.81 91 TYR A N 1
ATOM 754 C CA . TYR A 1 91 ? 20.071 7.817 -8.318 1.00 66.81 91 TYR A CA 1
ATOM 755 C C . TYR A 1 91 ? 19.092 6.860 -7.611 1.00 66.81 91 TYR A C 1
ATOM 757 O O . TYR A 1 91 ? 19.216 5.643 -7.774 1.00 66.81 91 TYR A O 1
ATOM 765 N N . PRO A 1 92 ? 18.123 7.363 -6.820 1.00 70.81 92 PRO A N 1
ATOM 766 C CA . PRO A 1 92 ? 17.175 6.506 -6.127 1.00 70.81 92 PRO A CA 1
ATOM 767 C C . PRO A 1 92 ? 16.158 5.950 -7.127 1.00 70.81 92 PRO A C 1
ATOM 769 O O . PRO A 1 92 ? 15.231 6.643 -7.547 1.00 70.81 92 PRO A O 1
ATOM 772 N N . TYR A 1 93 ? 16.316 4.680 -7.493 1.00 78.69 93 TYR A N 1
ATOM 773 C CA . TYR A 1 93 ? 15.341 3.940 -8.293 1.00 78.69 93 TYR A CA 1
ATOM 774 C C . TYR A 1 93 ? 14.184 3.462 -7.416 1.00 78.69 93 TYR A C 1
ATOM 776 O O . TYR A 1 93 ? 14.013 2.269 -7.160 1.00 78.69 93 TYR A O 1
ATOM 784 N N . SER A 1 94 ? 13.408 4.416 -6.909 1.00 87.12 94 SER A N 1
ATOM 785 C CA . SER A 1 94 ? 12.199 4.106 -6.165 1.00 87.12 94 SER A CA 1
ATOM 786 C C . SER A 1 94 ? 11.077 5.097 -6.417 1.00 87.12 94 SER A C 1
ATOM 788 O O . SER A 1 94 ? 11.292 6.259 -6.781 1.00 87.12 94 SER A O 1
ATOM 790 N N . ALA A 1 95 ? 9.857 4.615 -6.233 1.00 89.81 95 ALA A N 1
ATOM 791 C CA . ALA A 1 95 ? 8.650 5.414 -6.306 1.00 89.81 95 ALA A CA 1
ATOM 792 C C . ALA A 1 95 ? 7.626 4.894 -5.298 1.00 89.81 95 ALA A C 1
ATOM 794 O O . ALA A 1 95 ? 7.641 3.722 -4.936 1.00 89.81 95 ALA A O 1
ATOM 795 N N . VAL A 1 96 ? 6.716 5.760 -4.868 1.00 91.81 96 VAL A N 1
ATOM 796 C CA . VAL A 1 96 ? 5.595 5.372 -4.009 1.00 91.81 96 VAL A CA 1
ATOM 797 C C . VAL A 1 96 ? 4.304 5.588 -4.776 1.00 91.81 96 VAL A C 1
ATOM 799 O O . VAL A 1 96 ? 4.081 6.668 -5.323 1.00 91.81 96 VAL A O 1
ATOM 802 N N . GLY A 1 97 ? 3.467 4.560 -4.831 1.00 92.62 97 GLY A N 1
ATOM 803 C CA . GLY A 1 97 ? 2.131 4.621 -5.406 1.00 92.62 97 GLY A CA 1
ATOM 804 C C . GLY A 1 97 ? 1.069 4.236 -4.393 1.00 92.62 97 GLY A C 1
ATOM 805 O O . GLY A 1 97 ? 1.358 3.696 -3.323 1.00 92.62 97 GLY A O 1
ATOM 806 N N . SER A 1 98 ? -0.177 4.495 -4.758 1.00 92.81 98 SER A N 1
ATOM 807 C CA . SER A 1 98 ? -1.331 4.042 -3.999 1.00 92.81 98 SER A CA 1
ATOM 808 C C . SER A 1 98 ? -2.378 3.436 -4.917 1.00 92.81 98 SER A C 1
ATOM 810 O O . SER A 1 98 ? -2.530 3.835 -6.073 1.00 92.81 98 SER A O 1
ATOM 812 N N . ILE A 1 99 ? -3.103 2.462 -4.385 1.00 94.25 99 ILE A N 1
ATOM 813 C CA . ILE A 1 99 ? -4.301 1.907 -5.008 1.00 94.25 99 ILE A CA 1
ATOM 814 C C . ILE A 1 99 ? -5.456 1.985 -4.017 1.00 94.25 99 ILE A C 1
ATOM 816 O O . ILE A 1 99 ? -5.254 1.994 -2.799 1.00 94.25 99 ILE A O 1
ATOM 820 N N . ASP A 1 100 ? -6.668 2.042 -4.550 1.00 92.69 100 ASP A N 1
ATOM 821 C CA . ASP A 1 100 ? -7.878 2.037 -3.741 1.00 92.69 100 ASP A CA 1
ATOM 822 C C . ASP A 1 100 ? -8.034 0.688 -3.005 1.00 92.69 100 ASP A C 1
ATOM 824 O O . ASP A 1 100 ? -7.764 -0.391 -3.557 1.00 92.69 100 ASP A O 1
ATOM 828 N N . VAL A 1 101 ? -8.463 0.741 -1.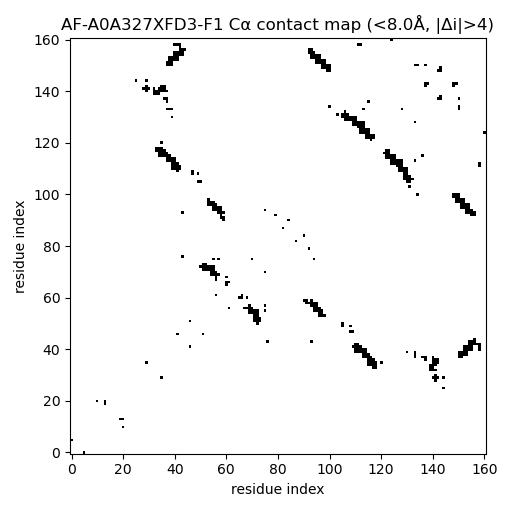740 1.00 92.62 101 VAL A N 1
ATOM 829 C CA . VAL A 1 101 ? -8.738 -0.454 -0.931 1.00 92.62 101 VAL A CA 1
ATOM 830 C C . VAL A 1 101 ? -9.946 -1.254 -1.442 1.00 92.62 101 VAL A C 1
ATOM 832 O O . VAL A 1 101 ? -10.109 -2.411 -1.056 1.00 92.62 101 VAL A O 1
ATOM 835 N N . ASP A 1 102 ? -10.743 -0.706 -2.350 1.00 92.81 102 ASP A N 1
ATOM 836 C CA . ASP A 1 102 ? -11.862 -1.412 -2.974 1.00 92.81 102 ASP A CA 1
ATOM 837 C C . ASP A 1 102 ? -11.575 -1.828 -4.428 1.00 92.81 102 ASP A C 1
ATOM 839 O O . ASP A 1 102 ? -12.424 -2.427 -5.091 1.00 92.81 102 ASP A O 1
ATOM 843 N N . ASP A 1 103 ? -10.368 -1.573 -4.948 1.00 93.56 103 ASP A N 1
ATOM 844 C CA . ASP A 1 103 ? -9.994 -1.984 -6.304 1.00 93.56 103 ASP A CA 1
ATOM 845 C C . ASP A 1 103 ? -9.408 -3.402 -6.342 1.00 93.56 103 ASP A C 1
ATOM 847 O O . ASP A 1 103 ? -8.195 -3.617 -6.243 1.00 93.56 103 ASP A O 1
ATOM 851 N N . TYR A 1 104 ? -10.292 -4.386 -6.507 1.00 94.50 104 TYR A N 1
ATOM 852 C CA . TYR A 1 104 ? -9.960 -5.816 -6.556 1.00 94.50 104 TYR A CA 1
ATOM 853 C C . TYR A 1 104 ? -9.255 -6.257 -7.849 1.00 94.50 104 TYR A C 1
ATOM 855 O O . TYR A 1 104 ? -8.792 -7.394 -7.943 1.00 94.50 104 TYR A O 1
ATOM 863 N N . ARG A 1 105 ? -9.118 -5.384 -8.861 1.00 94.81 105 ARG A N 1
ATOM 864 C CA . ARG A 1 105 ? -8.446 -5.739 -10.130 1.00 94.81 105 ARG A CA 1
ATOM 865 C C . ARG A 1 105 ? -6.977 -6.110 -9.929 1.00 94.81 105 ARG A C 1
ATOM 867 O O . ARG A 1 105 ? -6.399 -6.820 -10.749 1.00 94.81 105 ARG A O 1
ATOM 874 N N . PHE A 1 106 ? -6.380 -5.630 -8.842 1.00 94.81 106 PHE A N 1
ATOM 875 C CA . PHE A 1 106 ? -4.973 -5.824 -8.520 1.00 94.81 106 PHE A CA 1
ATOM 876 C C . PHE A 1 106 ? -4.696 -7.038 -7.628 1.00 94.81 106 PHE A C 1
ATOM 878 O O . PHE A 1 106 ? -3.534 -7.357 -7.406 1.00 94.81 106 PHE A O 1
ATOM 885 N N . ASP A 1 107 ? -5.717 -7.743 -7.141 1.00 95.56 107 ASP A N 1
ATOM 886 C CA . ASP A 1 107 ? -5.591 -8.763 -6.088 1.00 95.56 107 ASP A CA 1
ATOM 887 C C . ASP A 1 107 ? -4.571 -9.874 -6.380 1.00 95.56 107 ASP A C 1
ATOM 889 O O . ASP A 1 107 ? -3.908 -10.360 -5.462 1.00 95.56 107 ASP A O 1
ATOM 893 N N . ALA A 1 108 ? -4.425 -10.264 -7.649 1.00 95.00 108 ALA A N 1
ATOM 894 C CA . ALA A 1 108 ? -3.505 -11.316 -8.083 1.00 95.00 108 ALA A CA 1
ATOM 895 C C . ALA A 1 108 ? -2.050 -10.841 -8.267 1.00 95.00 108 ALA A C 1
ATOM 897 O O . ALA A 1 108 ? -1.159 -11.664 -8.495 1.00 95.00 108 ALA A O 1
ATOM 898 N N . VAL A 1 109 ? -1.796 -9.531 -8.203 1.00 95.38 109 VAL A N 1
ATOM 899 C CA . VAL A 1 109 ? -0.453 -8.971 -8.367 1.00 95.38 109 VAL A CA 1
ATOM 900 C C . VAL A 1 109 ? 0.423 -9.415 -7.202 1.00 95.38 109 VAL A C 1
ATOM 902 O O . VAL A 1 109 ? 0.068 -9.228 -6.037 1.00 95.38 109 VAL A O 1
ATOM 905 N N . GLN A 1 110 ? 1.563 -10.012 -7.543 1.00 95.06 110 GLN A N 1
ATOM 906 C CA . GLN A 1 110 ? 2.560 -10.469 -6.584 1.00 95.06 110 GLN A CA 1
ATOM 907 C C . GLN A 1 110 ? 3.329 -9.283 -6.004 1.00 95.06 110 GLN A C 1
ATOM 909 O O . GLN A 1 110 ? 3.629 -8.316 -6.706 1.00 95.06 110 GLN A O 1
ATOM 914 N N . LEU A 1 111 ? 3.651 -9.397 -4.723 1.00 95.00 111 LEU A N 1
ATOM 915 C CA . LEU A 1 111 ? 4.498 -8.478 -3.981 1.00 95.00 111 LEU A CA 1
ATOM 916 C C . LEU A 1 111 ? 5.796 -9.196 -3.615 1.00 95.00 111 LEU A C 1
ATOM 918 O O . LEU A 1 111 ? 5.793 -10.397 -3.347 1.00 95.00 111 LEU A O 1
ATOM 922 N N . ASP A 1 112 ? 6.898 -8.461 -3.543 1.00 93.81 112 ASP A N 1
ATOM 923 C CA . ASP A 1 112 ? 8.167 -8.987 -3.036 1.00 93.81 112 ASP A CA 1
ATOM 924 C C . ASP A 1 112 ? 8.120 -9.161 -1.524 1.00 93.81 112 ASP A C 1
ATOM 926 O O . ASP A 1 112 ? 8.652 -10.128 -0.973 1.00 93.81 112 ASP A O 1
ATOM 930 N N . SER A 1 113 ? 7.471 -8.221 -0.840 1.00 95.38 113 SER A N 1
ATOM 931 C CA . SER A 1 113 ? 7.191 -8.334 0.582 1.00 95.38 113 SER A CA 1
ATOM 932 C C . SER A 1 113 ? 6.027 -7.450 1.018 1.00 95.38 113 SER A C 1
ATOM 934 O O . SER A 1 113 ? 5.624 -6.513 0.329 1.00 95.38 113 SER A O 1
ATOM 936 N N . ILE A 1 114 ? 5.500 -7.750 2.201 1.00 97.12 114 ILE A N 1
ATOM 937 C CA . ILE A 1 114 ? 4.535 -6.922 2.920 1.00 97.12 114 ILE A CA 1
ATOM 938 C C . ILE A 1 114 ? 5.183 -6.493 4.234 1.00 97.12 114 ILE A C 1
ATOM 940 O O . ILE A 1 114 ? 5.576 -7.337 5.043 1.00 97.12 114 ILE A O 1
ATOM 944 N N . GLN A 1 115 ? 5.270 -5.187 4.470 1.00 96.75 115 GLN A N 1
ATOM 945 C CA . GLN A 1 115 ? 5.681 -4.638 5.757 1.00 96.75 115 GLN A CA 1
ATOM 946 C C . GLN A 1 115 ? 4.449 -4.367 6.608 1.00 96.75 115 GLN A C 1
ATOM 948 O O . GLN A 1 115 ? 3.543 -3.646 6.199 1.00 96.75 115 GLN A O 1
ATOM 953 N N . ILE A 1 116 ? 4.454 -4.904 7.822 1.00 97.50 116 ILE A N 1
ATOM 954 C CA . ILE A 1 116 ? 3.441 -4.662 8.844 1.00 97.50 116 ILE A CA 1
ATOM 955 C C . ILE A 1 116 ? 4.101 -3.893 9.981 1.00 97.50 116 ILE A C 1
ATOM 957 O O . ILE A 1 116 ? 5.112 -4.345 10.531 1.00 97.50 116 ILE A O 1
ATOM 961 N N . ARG A 1 117 ? 3.510 -2.758 10.353 1.00 96.88 117 ARG A N 1
ATOM 962 C CA . ARG A 1 117 ? 3.933 -1.955 11.499 1.00 96.88 117 ARG A CA 1
ATOM 963 C C . ARG A 1 117 ? 3.021 -2.221 12.690 1.00 96.88 117 ARG A C 1
ATOM 965 O O . ARG A 1 117 ? 1.808 -2.039 12.593 1.00 96.88 117 ARG A O 1
ATOM 972 N N . TYR A 1 118 ? 3.592 -2.630 13.815 1.00 95.69 118 TYR A N 1
ATOM 973 C CA . TYR A 1 118 ? 2.847 -2.901 15.048 1.00 95.69 118 TYR A CA 1
ATOM 974 C C . TYR A 1 118 ? 2.676 -1.635 15.907 1.00 95.69 118 TYR A C 1
ATOM 976 O O . TYR A 1 118 ? 3.401 -0.657 15.706 1.00 95.69 118 TYR A O 1
ATOM 984 N N . PRO A 1 119 ? 1.748 -1.634 16.887 1.00 93.81 119 PRO A N 1
ATOM 985 C CA . PRO A 1 119 ? 1.543 -0.522 17.824 1.00 93.81 119 PRO A CA 1
ATOM 986 C C . PRO A 1 119 ? 2.776 -0.102 18.634 1.00 93.81 119 PRO A C 1
ATOM 988 O O . PRO A 1 119 ? 2.851 1.039 19.080 1.00 93.81 119 PRO A O 1
ATOM 991 N N . ASP A 1 120 ? 3.751 -0.995 18.811 1.00 93.94 120 ASP A N 1
ATOM 992 C CA . ASP A 1 120 ? 5.046 -0.704 19.441 1.00 93.94 120 ASP A CA 1
ATOM 993 C C . ASP A 1 120 ? 6.075 -0.098 18.465 1.00 93.94 120 ASP A C 1
ATOM 995 O O . ASP A 1 120 ? 7.245 0.063 18.809 1.00 93.94 120 ASP A O 1
ATOM 999 N N . TYR A 1 121 ? 5.638 0.245 17.249 1.00 93.06 121 TYR A N 1
ATOM 1000 C CA . TYR A 1 121 ? 6.438 0.750 16.134 1.00 93.06 121 TYR A CA 1
ATOM 1001 C C . TYR A 1 121 ? 7.468 -0.233 15.567 1.00 93.06 121 TYR A C 1
ATOM 1003 O O . TYR A 1 121 ? 8.261 0.157 14.705 1.00 93.06 121 TYR A O 1
ATOM 1011 N N . SER A 1 122 ? 7.440 -1.501 15.985 1.00 95.69 122 SER A N 1
ATOM 1012 C CA . SER A 1 122 ? 8.241 -2.546 15.355 1.00 95.69 122 SER A CA 1
ATOM 1013 C C . SER A 1 122 ? 7.710 -2.874 13.956 1.00 95.69 122 SER A C 1
ATOM 1015 O O . SER A 1 122 ? 6.514 -2.765 13.669 1.00 95.69 122 SER A O 1
ATOM 1017 N N . ASN A 1 123 ? 8.621 -3.269 13.066 1.00 95.38 123 ASN A N 1
ATOM 1018 C CA . ASN A 1 123 ? 8.294 -3.681 11.706 1.00 95.38 123 ASN A CA 1
ATOM 1019 C C . ASN A 1 123 ? 8.510 -5.183 11.555 1.00 95.38 123 ASN A C 1
ATOM 1021 O O . ASN A 1 123 ? 9.560 -5.706 11.930 1.00 95.38 123 ASN A O 1
ATOM 1025 N N . ARG A 1 124 ? 7.551 -5.861 10.927 1.00 95.81 124 ARG A N 1
ATOM 1026 C CA . ARG A 1 124 ? 7.716 -7.226 10.426 1.00 95.81 124 ARG A CA 1
ATOM 1027 C C . ARG A 1 124 ? 7.569 -7.226 8.918 1.00 95.81 124 ARG A C 1
ATOM 1029 O O . ARG A 1 124 ? 6.612 -6.664 8.399 1.00 95.81 124 ARG A O 1
ATOM 1036 N N . TYR A 1 125 ? 8.476 -7.923 8.248 1.00 95.31 125 TYR A N 1
ATOM 1037 C CA . 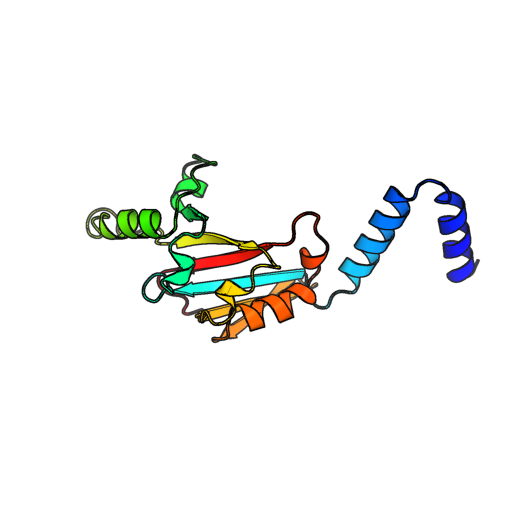TYR A 1 125 ? 8.445 -8.116 6.805 1.00 95.31 125 TYR A CA 1
ATOM 1038 C C . TYR A 1 125 ? 8.031 -9.557 6.507 1.00 95.31 125 TYR A C 1
ATOM 1040 O O . TYR A 1 125 ? 8.653 -10.510 6.981 1.00 95.31 125 TYR A O 1
ATOM 1048 N N . LEU A 1 126 ? 6.939 -9.718 5.768 1.00 95.38 126 LEU A N 1
ATOM 1049 C CA . LEU A 1 126 ? 6.503 -10.995 5.214 1.00 95.38 126 LEU A CA 1
ATOM 1050 C C . LEU A 1 126 ? 7.040 -11.080 3.789 1.00 95.38 126 LEU A C 1
ATOM 1052 O O . LEU A 1 126 ? 6.744 -10.203 2.988 1.00 95.38 126 LEU A O 1
ATOM 1056 N N . LYS A 1 127 ? 7.839 -12.102 3.476 1.00 94.19 127 LYS A N 1
ATOM 1057 C CA . LYS A 1 127 ? 8.344 -12.308 2.112 1.00 94.19 127 LYS A CA 1
ATOM 1058 C C . LYS A 1 127 ? 7.230 -12.830 1.206 1.00 94.19 127 LYS A C 1
ATOM 1060 O O . LYS A 1 127 ? 6.533 -13.771 1.586 1.00 94.19 127 LYS A O 1
ATOM 1065 N N . GLY A 1 128 ? 7.126 -12.269 0.008 1.00 92.44 128 GLY A N 1
ATOM 1066 C CA . GLY A 1 128 ? 6.108 -12.613 -0.977 1.00 92.44 128 GLY A CA 1
ATOM 1067 C C . GLY A 1 128 ? 4.705 -12.113 -0.616 1.00 92.44 128 GLY A C 1
ATOM 1068 O O . GLY A 1 128 ? 4.528 -11.208 0.204 1.00 92.44 128 GLY A O 1
ATOM 1069 N N . GLY A 1 129 ? 3.707 -12.770 -1.208 1.00 94.75 129 GLY A N 1
ATOM 1070 C CA . GLY A 1 129 ? 2.284 -12.485 -1.025 1.00 94.75 129 GLY A CA 1
ATOM 1071 C C . GLY A 1 129 ? 1.690 -11.732 -2.210 1.00 94.75 129 GLY A C 1
ATOM 1072 O O . GLY A 1 129 ? 2.370 -11.441 -3.194 1.00 94.75 129 GLY A O 1
ATOM 1073 N N . THR A 1 130 ? 0.402 -11.423 -2.120 1.00 97.00 130 THR A N 1
ATOM 1074 C CA . THR A 1 130 ? -0.296 -10.649 -3.151 1.00 97.00 130 THR A CA 1
ATOM 1075 C C . THR A 1 130 ? -0.909 -9.369 -2.602 1.00 97.00 130 THR A C 1
ATOM 1077 O O . THR A 1 130 ? -0.966 -9.143 -1.391 1.00 97.00 130 THR A O 1
ATOM 1080 N N . ILE A 1 131 ? -1.427 -8.525 -3.491 1.00 96.88 131 ILE A N 1
ATOM 1081 C CA . ILE A 1 131 ? -2.221 -7.362 -3.081 1.00 96.88 131 ILE A CA 1
ATOM 1082 C C . ILE A 1 131 ? -3.485 -7.779 -2.308 1.00 96.88 131 ILE A C 1
ATOM 1084 O O . ILE A 1 131 ? -3.888 -7.067 -1.390 1.00 96.88 131 ILE A O 1
ATOM 1088 N N . ALA A 1 132 ? -4.065 -8.954 -2.578 1.00 97.50 132 ALA A N 1
ATOM 1089 C CA . ALA A 1 132 ? -5.153 -9.486 -1.753 1.00 97.50 132 ALA A CA 1
ATOM 1090 C C . ALA A 1 132 ? -4.698 -9.783 -0.309 1.00 97.50 132 ALA A C 1
ATOM 1092 O O . ALA A 1 132 ? -5.403 -9.444 0.646 1.00 97.50 132 ALA A O 1
ATOM 1093 N N . ASP A 1 133 ? -3.505 -10.364 -0.128 1.00 97.75 133 ASP A N 1
ATOM 1094 C CA . ASP A 1 133 ? -2.922 -10.560 1.206 1.00 97.75 133 ASP A CA 1
ATOM 1095 C C . ASP A 1 133 ? -2.667 -9.217 1.900 1.00 97.75 133 ASP A C 1
ATOM 1097 O O . ASP A 1 133 ? -3.025 -9.051 3.068 1.00 97.75 133 ASP A O 1
ATOM 1101 N N . LEU A 1 134 ? -2.102 -8.245 1.176 1.00 97.62 134 LEU A N 1
ATOM 1102 C CA . LEU A 1 134 ? -1.885 -6.883 1.665 1.00 97.62 134 LEU A CA 1
ATOM 1103 C C . LEU A 1 134 ? -3.195 -6.252 2.151 1.00 97.62 134 LEU A C 1
ATOM 1105 O O . LEU A 1 134 ? -3.247 -5.749 3.272 1.00 97.62 134 LEU A O 1
ATOM 1109 N N . ARG A 1 135 ? -4.268 -6.339 1.356 1.00 97.25 135 ARG A N 1
ATOM 1110 C CA . ARG A 1 135 ? -5.605 -5.835 1.705 1.00 97.25 135 ARG A CA 1
ATOM 1111 C C . ARG A 1 135 ? -6.145 -6.496 2.970 1.00 97.25 135 ARG A C 1
ATOM 1113 O O . ARG A 1 135 ? -6.665 -5.817 3.854 1.00 97.25 135 ARG A O 1
ATOM 1120 N N . ARG A 1 136 ? -5.968 -7.815 3.108 1.00 96.94 136 ARG A N 1
ATOM 1121 C CA . ARG A 1 136 ? -6.370 -8.557 4.313 1.00 96.94 136 ARG A CA 1
ATOM 1122 C C . ARG A 1 136 ? -5.682 -8.023 5.572 1.00 96.94 136 ARG A C 1
ATOM 1124 O O . ARG A 1 136 ? -6.337 -7.929 6.609 1.00 96.94 136 ARG A O 1
ATOM 1131 N N . TYR A 1 137 ? -4.390 -7.699 5.501 1.00 97.31 137 TYR A N 1
ATOM 1132 C CA . TYR A 1 137 ? -3.657 -7.102 6.624 1.00 97.31 137 TYR A CA 1
ATOM 1133 C C . TYR A 1 137 ? -4.035 -5.634 6.845 1.00 97.31 137 TYR A C 1
ATOM 1135 O O . TYR A 1 137 ? -4.198 -5.217 7.990 1.00 97.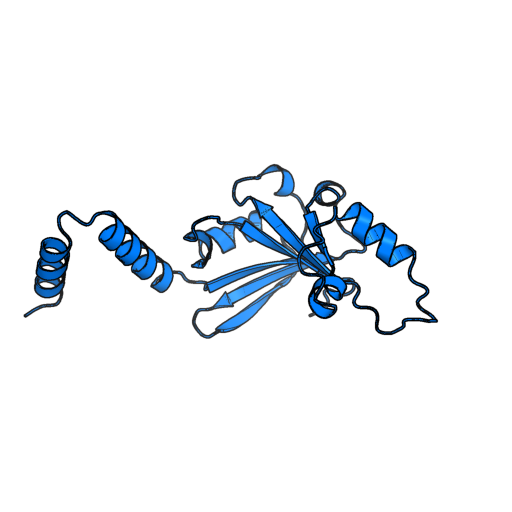31 137 TYR A O 1
ATOM 1143 N N . PHE A 1 138 ? -4.230 -4.866 5.773 1.00 96.75 138 PHE A N 1
ATOM 1144 C CA . PHE A 1 138 ? -4.671 -3.476 5.849 1.00 96.75 138 PHE A CA 1
ATOM 1145 C C . PHE A 1 138 ? -6.010 -3.348 6.580 1.00 96.75 138 PHE A C 1
ATOM 1147 O O . PHE A 1 138 ? -6.126 -2.526 7.482 1.00 96.75 138 PHE A O 1
ATOM 1154 N N . ASN A 1 139 ? -6.980 -4.221 6.297 1.00 95.44 139 ASN A N 1
ATOM 1155 C CA . ASN A 1 139 ? -8.284 -4.249 6.977 1.00 95.44 139 ASN A CA 1
ATOM 1156 C C . ASN A 1 139 ? -8.203 -4.558 8.487 1.00 95.44 139 ASN A C 1
ATOM 1158 O O . ASN A 1 139 ? -9.194 -4.429 9.201 1.00 95.44 139 ASN A O 1
ATOM 1162 N N . GLN A 1 140 ? -7.034 -4.973 8.979 1.00 95.19 140 GLN A N 1
ATOM 1163 C CA . GLN A 1 140 ? -6.732 -5.186 10.397 1.00 95.19 140 GLN A CA 1
ATOM 1164 C C . GLN A 1 140 ? -5.847 -4.061 10.966 1.00 95.19 140 GLN A C 1
ATOM 1166 O O . GLN A 1 140 ? -5.329 -4.177 12.075 1.00 95.19 140 GLN A O 1
ATOM 1171 N N . SER A 1 141 ? -5.618 -2.992 10.206 1.00 95.38 141 SER A N 1
ATOM 1172 C CA . SER A 1 141 ? -4.768 -1.869 10.593 1.00 95.38 141 SER A CA 1
ATOM 1173 C C . SER A 1 141 ? -5.585 -0.642 10.988 1.00 95.38 141 SER A C 1
ATOM 1175 O O . SER A 1 141 ? -6.718 -0.457 10.541 1.00 95.38 141 SER A O 1
ATOM 1177 N N . ALA A 1 142 ? -4.998 0.229 11.808 1.00 92.44 142 ALA A N 1
ATOM 1178 C CA . ALA A 1 142 ? -5.591 1.521 12.144 1.00 92.44 142 ALA A CA 1
ATOM 1179 C C . ALA A 1 142 ? -5.841 2.394 10.897 1.00 92.44 142 ALA A C 1
ATOM 1181 O O . ALA A 1 142 ? -6.851 3.099 10.852 1.00 92.44 142 ALA A O 1
ATOM 1182 N N . SER A 1 143 ? -4.983 2.300 9.873 1.00 88.88 143 SER A N 1
ATOM 1183 C CA . SER A 1 143 ? -5.124 3.027 8.601 1.00 88.88 143 SER A CA 1
A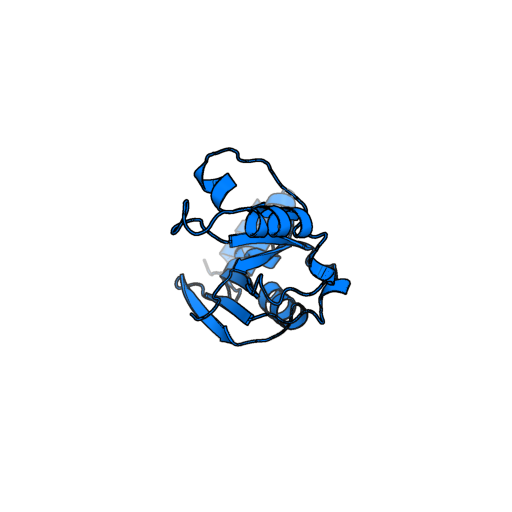TOM 1184 C C . SER A 1 143 ? -6.405 2.703 7.822 1.00 88.88 143 SER A C 1
ATOM 1186 O O . SER A 1 143 ? -6.875 3.533 7.048 1.00 88.88 143 SER A O 1
ATOM 1188 N N . ALA A 1 144 ? -7.031 1.540 8.040 1.00 88.94 144 ALA A N 1
ATOM 1189 C CA . ALA A 1 144 ? -8.302 1.202 7.386 1.00 88.94 144 ALA A CA 1
ATOM 1190 C C . ALA A 1 144 ? -9.484 2.074 7.832 1.00 88.94 144 ALA A C 1
ATOM 1192 O O . ALA A 1 144 ? -10.519 2.096 7.173 1.00 88.94 144 ALA A O 1
ATOM 1193 N N . PHE A 1 145 ? -9.332 2.797 8.941 1.00 87.00 145 PHE A N 1
ATOM 1194 C CA . PHE A 1 145 ? -10.351 3.689 9.490 1.00 87.00 145 PHE A CA 1
ATOM 1195 C C . PHE A 1 145 ? -10.135 5.156 9.098 1.00 87.00 145 PHE A C 1
ATOM 1197 O O . PHE A 1 145 ? -10.811 6.045 9.625 1.00 87.00 145 PHE A O 1
ATOM 1204 N N . ASP A 1 146 ? -9.167 5.436 8.227 1.00 86.12 146 ASP A N 1
ATOM 1205 C CA . ASP A 1 146 ? -8.947 6.780 7.706 1.00 86.12 146 ASP A CA 1
ATOM 1206 C C . ASP A 1 146 ? -10.032 7.168 6.691 1.00 86.12 146 ASP A C 1
ATOM 1208 O O . ASP A 1 146 ? -10.738 6.325 6.144 1.00 86.12 146 ASP A O 1
ATOM 1212 N N . LEU A 1 147 ? -10.190 8.475 6.456 1.00 82.19 147 LEU A N 1
ATOM 1213 C CA . LEU A 1 147 ? -11.252 9.014 5.596 1.00 82.19 147 LEU A CA 1
ATOM 1214 C C . LEU A 1 147 ? -11.167 8.495 4.149 1.00 82.19 147 LEU A C 1
ATOM 1216 O O . LEU A 1 147 ? -12.194 8.336 3.495 1.00 82.19 147 LEU A O 1
ATOM 1220 N N . TYR A 1 148 ? -9.947 8.239 3.675 1.00 83.88 148 TYR A N 1
ATOM 1221 C CA . TYR A 1 148 ? -9.652 7.720 2.341 1.00 83.88 148 TYR A CA 1
ATOM 1222 C C . TYR A 1 148 ? -8.668 6.553 2.471 1.00 83.88 148 TYR A C 1
ATOM 1224 O O . TYR A 1 148 ? -7.455 6.764 2.373 1.00 83.88 148 TYR A O 1
ATOM 1232 N N . PRO A 1 149 ? -9.164 5.340 2.768 1.00 88.25 149 PRO A N 1
ATOM 1233 C CA . PRO A 1 149 ? -8.310 4.179 2.942 1.00 88.25 149 PRO A CA 1
ATOM 1234 C C . PRO A 1 149 ? -7.663 3.803 1.606 1.00 88.25 149 PRO A C 1
ATOM 1236 O O . PRO A 1 149 ? -8.343 3.529 0.619 1.00 88.25 149 PRO A O 1
ATOM 1239 N N . ILE A 1 150 ? -6.334 3.793 1.577 1.00 93.38 150 ILE A N 1
ATOM 1240 C CA . ILE A 1 150 ? -5.542 3.458 0.392 1.00 93.38 150 ILE A CA 1
ATOM 1241 C C . ILE A 1 150 ? -4.484 2.421 0.752 1.00 93.38 150 ILE A C 1
ATOM 1243 O O . ILE A 1 150 ? -3.858 2.498 1.811 1.00 93.38 150 ILE A O 1
ATOM 1247 N N . LEU A 1 151 ? -4.250 1.467 -0.147 1.00 95.56 151 LEU A N 1
ATOM 1248 C CA . LEU A 1 151 ? -3.106 0.569 -0.034 1.00 95.56 151 LEU A CA 1
ATOM 1249 C C . LEU A 1 151 ? -1.886 1.266 -0.624 1.00 95.56 151 LEU A C 1
ATOM 1251 O O . LEU A 1 151 ? -1.901 1.696 -1.779 1.00 95.56 151 LEU A O 1
ATOM 1255 N N . LEU A 1 152 ? -0.825 1.365 0.169 1.00 95.19 152 LEU A N 1
ATOM 1256 C CA . LEU A 1 152 ? 0.429 1.979 -0.244 1.00 95.19 152 LEU A CA 1
ATOM 1257 C C . LEU A 1 152 ? 1.381 0.922 -0.805 1.00 95.19 152 LEU A C 1
ATOM 1259 O O . LEU A 1 152 ? 1.592 -0.129 -0.194 1.00 95.19 152 LEU A O 1
ATOM 1263 N N . LEU A 1 153 ? 1.964 1.229 -1.963 1.00 95.25 153 LEU A N 1
ATOM 1264 C CA . LEU A 1 153 ? 2.931 0.391 -2.662 1.00 95.25 153 LEU A CA 1
ATOM 1265 C C . LEU A 1 153 ? 4.263 1.140 -2.789 1.00 95.25 153 LEU A C 1
ATOM 1267 O O . LEU A 1 153 ? 4.314 2.229 -3.365 1.00 95.25 153 LEU A O 1
ATOM 1271 N N . SER A 1 154 ? 5.338 0.548 -2.272 1.00 93.88 154 SER A N 1
ATOM 1272 C CA . SER A 1 154 ? 6.715 0.976 -2.525 1.00 93.88 154 SER A CA 1
ATOM 1273 C C . SER A 1 154 ? 7.269 0.200 -3.713 1.00 93.88 154 SER A C 1
ATOM 1275 O O . SER A 1 154 ? 7.290 -1.029 -3.713 1.00 93.88 154 SER A O 1
ATOM 1277 N N . PHE A 1 155 ? 7.708 0.921 -4.733 1.00 92.12 155 PHE A N 1
ATOM 1278 C CA . PHE A 1 155 ? 8.338 0.380 -5.926 1.00 92.12 155 PHE A CA 1
ATOM 1279 C C . PHE A 1 155 ? 9.850 0.550 -5.777 1.00 92.12 155 PHE A C 1
ATOM 1281 O O . PHE A 1 155 ? 10.320 1.685 -5.701 1.00 92.12 155 PHE A O 1
ATOM 1288 N N . GLU A 1 156 ? 10.613 -0.545 -5.727 1.00 88.31 156 GLU A N 1
ATOM 1289 C CA . GLU A 1 156 ? 12.062 -0.535 -5.446 1.00 88.31 156 GLU A CA 1
ATOM 1290 C C . GLU A 1 156 ? 12.832 -1.489 -6.375 1.00 88.31 156 GLU A C 1
ATOM 1292 O O . GLU A 1 156 ? 12.273 -2.455 -6.884 1.00 88.31 156 GLU A O 1
ATOM 1297 N N . THR A 1 157 ? 14.120 -1.237 -6.631 1.00 77.19 157 THR A N 1
ATOM 1298 C CA . THR A 1 157 ? 14.947 -2.095 -7.510 1.00 77.19 157 THR A CA 1
ATOM 1299 C C . THR A 1 157 ? 15.598 -3.292 -6.824 1.00 77.19 157 THR A C 1
ATOM 1301 O O . THR A 1 157 ? 15.944 -4.243 -7.519 1.00 77.19 157 THR A O 1
ATOM 1304 N N . ASP A 1 158 ? 15.748 -3.256 -5.498 1.00 64.06 158 ASP A N 1
ATOM 1305 C CA . ASP A 1 158 ? 16.241 -4.363 -4.670 1.00 64.06 158 ASP A CA 1
ATOM 1306 C C . ASP A 1 158 ? 15.431 -4.409 -3.369 1.00 64.06 158 ASP A C 1
ATOM 1308 O O . ASP A 1 158 ? 15.773 -3.781 -2.369 1.00 64.06 158 ASP A O 1
ATOM 1312 N N . ALA A 1 159 ? 14.339 -5.175 -3.374 1.00 51.62 159 ALA A N 1
ATOM 1313 C CA . ALA A 1 159 ? 13.507 -5.410 -2.192 1.00 51.62 159 ALA A CA 1
ATOM 1314 C C . ALA A 1 159 ? 14.118 -6.456 -1.231 1.00 51.62 159 ALA A C 1
ATOM 1316 O O . ALA A 1 159 ? 13.408 -7.057 -0.425 1.00 51.62 159 ALA A O 1
ATOM 1317 N N . SER A 1 160 ? 15.430 -6.725 -1.311 1.00 43.94 160 SER A N 1
ATOM 1318 C CA . SER A 1 160 ? 16.119 -7.629 -0.387 1.00 43.94 160 SER A CA 1
ATOM 1319 C C . SER A 1 160 ? 16.357 -6.928 0.954 1.00 43.94 160 SER A C 1
ATOM 1321 O O . SER A 1 160 ? 17.463 -6.465 1.240 1.00 43.94 160 SER A O 1
ATOM 1323 N N . ARG A 1 161 ? 15.306 -6.825 1.766 1.00 42.31 161 ARG A N 1
ATOM 1324 C CA . ARG A 1 161 ? 15.395 -6.541 3.202 1.00 42.31 161 ARG A CA 1
ATOM 1325 C C . ARG A 1 161 ? 14.950 -7.756 4.009 1.00 42.31 161 ARG A C 1
ATOM 1327 O O . ARG A 1 161 ? 14.036 -8.485 3.557 1.00 42.31 161 ARG A O 1
#

Nearest PDB structures (foldseek):
  8h6l-assembly1_5g  TM=4.081E-01  e=8.259E-01  Homo sapiens
  5zwn-assembly1_d  TM=3.834E-01  e=8.832E-01  Saccharomyces cerevisiae S288C
  1d3b-assembly4_G  TM=3.873E-01  e=1.235E+00  Homo sapiens
  9esh-assembly1_D  TM=4.249E-01  e=1.976E+00  Schizosaccharomyces pombe
  8ro1-assembly1_j  TM=3.782E-01  e=1.976E+00  Caenorhabditis elegans

Organism: Larkinella arboricola (NCBI:txid643671)

Radius of gyra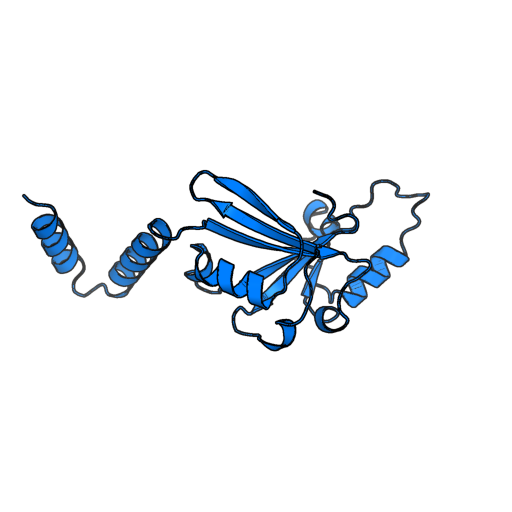tion: 20.03 Å; Cα contacts (8 Å, |Δi|>4): 259; chains: 1; bounding box: 54×32×59 Å

Sequence (161 aa):
MNRTEKLKVLENLLEGNNEKLRELHCERQKKAMPYLEVYGFVNIRQCSPLLLDVLVMPTASIIDHNRKVYIPLRDCLRRFDAIDTFKYPYYPYSAVGSIDVDDYRFDAVQLDSIQIRYPDYSNRYLKGGTIADLRRYFNQSASAFDLYPILLLSFETDASR

Foldseek 3Di:
DDPVVVVVVVCVVCVVVVVVVVVVVLVVLQVVFFFADKAFEAALVPFDPVQQQFFKAFVVCVVVVVPDDTDGSVVLVVVVVPDDCVVCVPRFSKIKTKDALPPCPFFATKTQWMWTQGPVRDIDIGGMHGVVVRSVSQCRHSLVSDPGRIHMYMHHNDPPD

Secondary structure (DSSP, 8-state):
--HHHHHHHHHHHHTT-HHHHHHHHHHHHHHH-SBSEEEEEEEGGG--GGGGGSEEEEHHHHHTT-TT--EEHHHHHHHHHTS-TTT-TT---EEEEEEETT-GGGTT-B-SEEEEE-TTS-EEEEES-BHHHHHHHHTTBGGGGSSS-EEEEEEES----

Solvent-accessible surface area (backbone atoms only — not comparable to full-atom values): 8972 Å² total; per-residue (Å²): 133,54,76,68,56,54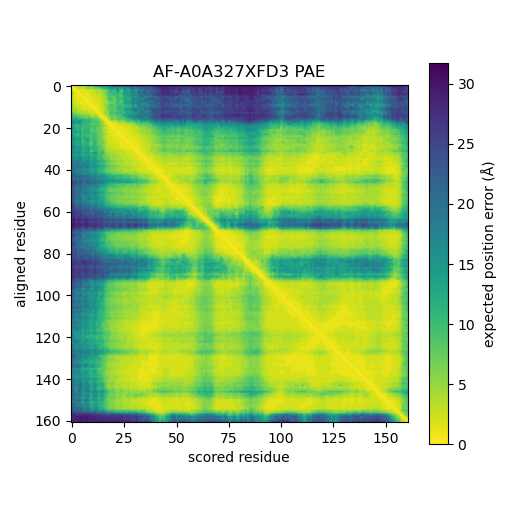,48,52,56,50,50,63,73,36,64,92,39,64,66,62,49,50,51,53,51,49,56,54,51,35,74,69,36,76,21,42,43,51,37,38,30,33,37,58,89,73,55,57,79,85,52,35,73,36,50,21,36,44,48,59,39,63,73,71,64,52,81,75,62,67,38,36,35,53,60,52,51,54,53,58,72,68,54,57,56,88,82,44,77,80,64,70,68,34,30,44,32,58,45,58,73,83,57,67,91,49,32,83,41,70,24,58,24,33,42,40,28,33,84,86,71,49,78,47,76,43,82,37,59,27,45,46,55,48,50,60,53,29,73,43,16,29,51,54,75,43,98,74,42,60,43,40,34,40,32,27,74,73,75,85,122

pLDDT: mean 84.73, std 12.25, range [42.31, 97.75]

Mean predicted ali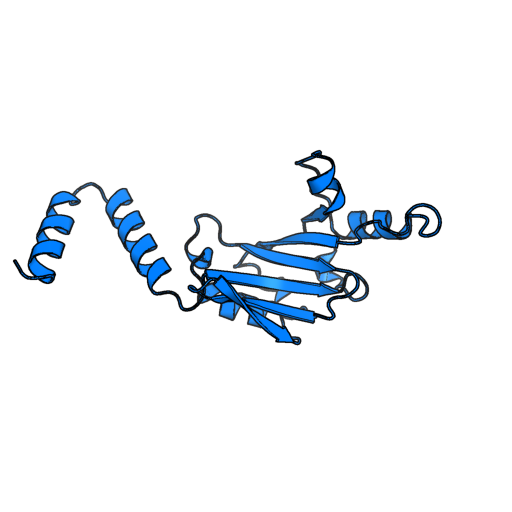gned error: 8.55 Å